Protein AF-A0A7S0IT10-F1 (afdb_monomer_lite)

Secondary structure (DSSP, 8-state):
--HHHHHHHHHHHHHHHHHHS---EEEE---TTSPP-HHHHHHHHHHHHTT-EEEE-HHHHHHHHHHHHHHHHHHHHHHHHHHHHHHHHHHHHHH--S------HHHHHHHHHHHHHHHHHHHHHHHHHHH-

Foldseek 3Di:
DAPVCLVVVQVVVCVVCVPPPPAAEAEDAAALPDQDDPVVLVVLVVNLVSVHHYGYHPVRVVSLVVSLVVLVVVLVVVVVVVVVVVVVVVVVVVVPPDDDDPPDPPVVVVVVVVSVSSVVSNVSSVSSVVSD

Radius of gyration: 22.66 Å; chains: 1; bounding box: 44×23×71 Å

Structure (mmCIF, N/CA/C/O backbone):
data_AF-A0A7S0IT10-F1
#
_entry.id   AF-A0A7S0IT10-F1
#
loop_
_atom_site.group_PDB
_atom_site.id
_atom_site.type_symbol
_atom_site.label_atom_id
_atom_site.label_alt_id
_atom_site.label_comp_id
_atom_site.label_asym_id
_atom_site.label_entity_id
_atom_site.label_seq_id
_atom_site.pdbx_PDB_ins_code
_atom_site.Cartn_x
_atom_site.Cartn_y
_atom_site.Cartn_z
_atom_site.occupancy
_atom_site.B_iso_or_equiv
_atom_site.auth_seq_id
_atom_site.auth_comp_id
_atom_site.auth_asym_id
_atom_site.auth_atom_id
_atom_site.pdbx_PDB_model_num
ATOM 1 N N . VAL A 1 1 ? 4.727 -2.094 16.671 1.00 60.56 1 VAL A N 1
ATOM 2 C CA . VAL A 1 1 ? 4.356 -3.164 17.631 1.00 60.56 1 VAL A CA 1
ATOM 3 C C . VAL A 1 1 ? 4.717 -4.524 17.038 1.00 60.56 1 VAL A C 1
ATOM 5 O O . VAL A 1 1 ? 4.339 -4.755 15.893 1.00 60.56 1 VAL A O 1
ATOM 8 N N . PRO A 1 2 ? 5.467 -5.394 17.741 1.00 73.94 2 PRO A N 1
ATOM 9 C CA . PRO A 1 2 ? 5.744 -6.762 17.283 1.00 73.94 2 PRO A CA 1
ATOM 10 C C . PRO A 1 2 ? 4.460 -7.470 16.824 1.00 73.94 2 PRO A C 1
ATOM 12 O O . PRO A 1 2 ? 3.408 -7.244 17.420 1.00 73.94 2 PRO A O 1
ATOM 15 N N . SER A 1 3 ? 4.514 -8.299 15.775 1.00 72.81 3 SER A N 1
ATOM 16 C CA . SER A 1 3 ? 3.308 -8.883 15.149 1.00 72.81 3 SER A CA 1
ATOM 17 C C . SER A 1 3 ? 2.385 -9.585 16.153 1.00 72.81 3 SER A C 1
ATOM 19 O O . SER A 1 3 ? 1.173 -9.393 16.099 1.00 72.81 3 SER A O 1
ATOM 21 N N . ALA A 1 4 ? 2.960 -10.298 17.126 1.00 75.56 4 ALA A N 1
ATOM 22 C CA . ALA A 1 4 ? 2.236 -10.986 18.196 1.00 75.56 4 ALA A CA 1
ATOM 23 C C . ALA A 1 4 ? 1.389 -10.049 19.081 1.00 75.56 4 ALA A C 1
ATOM 25 O O . ALA A 1 4 ? 0.346 -10.446 19.591 1.00 75.56 4 ALA A O 1
ATOM 26 N N . LEU A 1 5 ? 1.807 -8.791 19.241 1.00 81.44 5 LEU A N 1
ATOM 27 C CA . LEU A 1 5 ? 1.125 -7.801 20.076 1.00 81.44 5 LEU A CA 1
ATOM 28 C C . LEU A 1 5 ? 0.168 -6.908 19.281 1.00 81.44 5 LEU A C 1
ATOM 30 O O . LEU A 1 5 ? -0.599 -6.160 19.881 1.00 81.44 5 LEU A O 1
ATOM 34 N N . LEU A 1 6 ? 0.171 -6.982 17.946 1.00 81.81 6 LEU A N 1
ATOM 35 C CA . LEU A 1 6 ? -0.678 -6.130 17.112 1.00 81.81 6 LEU A CA 1
ATOM 36 C C . LEU A 1 6 ? -2.161 -6.381 17.407 1.00 81.81 6 LEU A C 1
ATOM 38 O O . LEU A 1 6 ? -2.929 -5.433 17.567 1.00 81.81 6 LEU A O 1
ATOM 42 N N . THR A 1 7 ? -2.551 -7.649 17.554 1.00 80.69 7 THR A N 1
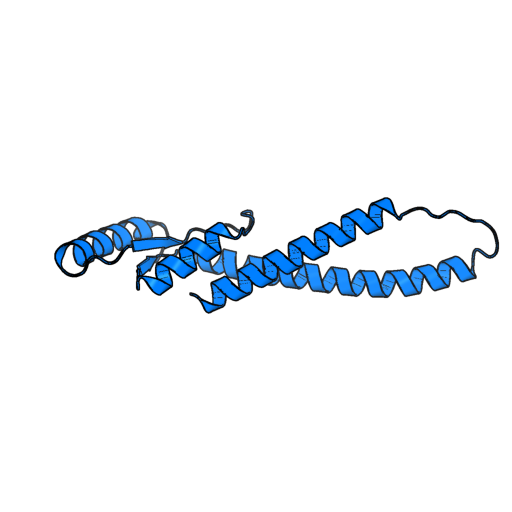ATOM 43 C CA . THR A 1 7 ? -3.928 -8.035 17.891 1.00 80.69 7 THR A CA 1
ATOM 44 C C . THR A 1 7 ? -4.344 -7.508 19.263 1.00 80.69 7 THR A C 1
ATOM 46 O O . THR A 1 7 ? -5.447 -6.977 19.391 1.00 80.69 7 THR A O 1
ATOM 49 N N . PHE A 1 8 ? -3.450 -7.587 20.255 1.00 82.25 8 PHE A N 1
ATOM 50 C CA . PHE A 1 8 ? -3.683 -7.058 21.600 1.00 82.25 8 PHE A CA 1
ATOM 51 C C . PHE A 1 8 ? -3.822 -5.532 21.587 1.00 82.25 8 PHE A C 1
ATOM 53 O O . PHE A 1 8 ? -4.841 -5.006 22.027 1.00 82.25 8 PHE A O 1
ATOM 60 N N . SER A 1 9 ? -2.859 -4.813 21.002 1.00 84.38 9 SER A N 1
ATOM 61 C CA . SER A 1 9 ? -2.918 -3.352 20.891 1.00 84.38 9 SER A CA 1
ATOM 62 C C . SER A 1 9 ? -4.175 -2.890 20.153 1.00 84.38 9 SER A C 1
ATOM 64 O O . SER A 1 9 ? -4.828 -1.948 20.590 1.00 84.38 9 SER A O 1
ATOM 66 N N . ARG A 1 10 ? -4.569 -3.577 19.074 1.00 84.12 10 ARG A N 1
ATOM 67 C CA . ARG A 1 10 ? -5.807 -3.277 18.343 1.00 84.12 10 ARG A CA 1
ATOM 68 C C . ARG A 1 10 ? -7.050 -3.461 19.212 1.00 84.12 10 ARG A C 1
ATOM 70 O O . ARG A 1 10 ? -7.953 -2.634 19.125 1.00 84.12 10 ARG A O 1
ATOM 77 N N . ALA A 1 11 ? -7.119 -4.534 19.999 1.00 83.19 11 ALA A N 1
ATOM 78 C CA . ALA A 1 11 ? -8.255 -4.799 20.879 1.00 83.19 11 ALA A CA 1
ATOM 79 C C . ALA A 1 11 ? -8.391 -3.703 21.945 1.00 83.19 11 ALA A C 1
ATOM 81 O O . ALA A 1 11 ? -9.462 -3.116 22.066 1.00 83.19 11 ALA A O 1
ATOM 82 N N . VAL A 1 12 ? -7.285 -3.343 22.606 1.00 84.25 12 VAL A N 1
ATOM 83 C CA . VAL A 1 12 ? -7.255 -2.266 23.608 1.00 84.25 12 VAL A CA 1
ATOM 84 C C . VAL A 1 12 ? -7.658 -0.924 22.991 1.00 84.25 12 VAL A C 1
ATOM 86 O O . VAL A 1 12 ? -8.470 -0.203 23.563 1.00 84.25 12 VAL A O 1
ATOM 89 N N . LEU A 1 13 ? -7.142 -0.579 21.805 1.0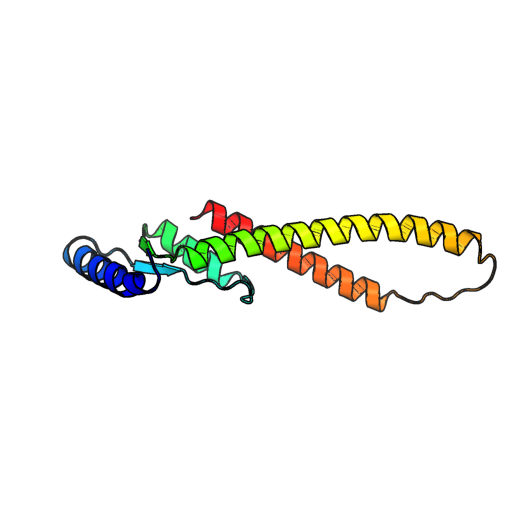0 82.94 13 LEU A N 1
ATOM 90 C CA . LEU A 1 13 ? -7.505 0.675 21.135 1.00 82.94 13 LEU A CA 1
ATOM 91 C C . LEU A 1 13 ? -8.987 0.694 20.745 1.00 82.94 13 LEU A C 1
ATOM 93 O O . LEU A 1 13 ? -9.653 1.699 20.970 1.00 82.94 13 LEU A O 1
ATOM 97 N N . ARG A 1 14 ? -9.525 -0.409 20.208 1.00 83.69 14 ARG A N 1
ATOM 98 C CA . ARG A 1 14 ? -10.955 -0.499 19.878 1.00 83.69 14 ARG A CA 1
ATOM 99 C C . ARG A 1 14 ? -11.833 -0.356 21.114 1.00 83.69 14 ARG A C 1
ATOM 101 O O . ARG A 1 14 ? -12.767 0.424 21.055 1.00 83.69 14 ARG A O 1
ATOM 108 N N . GLU A 1 15 ? -11.507 -1.040 22.207 1.00 82.38 15 GLU A N 1
ATOM 109 C CA . GLU A 1 15 ? -12.251 -0.979 23.472 1.00 82.38 15 GLU A CA 1
ATOM 110 C C . GLU A 1 15 ? -12.258 0.436 24.071 1.00 82.38 15 GLU A C 1
ATOM 112 O O . GLU A 1 15 ? -13.296 0.956 24.484 1.00 82.38 15 GLU A O 1
ATOM 117 N N . ARG A 1 16 ? -11.095 1.099 24.088 1.00 80.06 16 ARG A N 1
ATOM 118 C CA . ARG A 1 16 ? -10.965 2.439 24.673 1.00 80.06 16 ARG A CA 1
ATOM 119 C C . ARG A 1 16 ? -11.609 3.511 23.806 1.00 80.06 16 ARG A C 1
ATOM 121 O O . ARG A 1 16 ? -12.330 4.354 24.339 1.00 80.06 16 ARG A O 1
ATOM 128 N N . PHE A 1 17 ? -11.413 3.460 22.489 1.00 74.00 17 PHE A N 1
ATOM 129 C CA . PHE A 1 17 ? -12.045 4.416 21.584 1.00 74.00 17 PHE A CA 1
ATOM 130 C C . PHE A 1 17 ? -13.552 4.156 21.435 1.00 74.00 17 PHE A C 1
ATOM 132 O O . PHE A 1 17 ? -14.312 5.113 21.383 1.00 74.00 17 PHE A O 1
ATOM 139 N N . SER A 1 18 ? -14.048 2.916 21.516 1.00 71.19 18 SER A N 1
ATOM 140 C CA . SER A 1 18 ? -15.494 2.664 21.409 1.00 71.19 18 SER A CA 1
ATOM 141 C C . SER A 1 18 ? -16.335 3.267 22.540 1.00 71.19 18 SER A C 1
ATOM 143 O O . SER A 1 18 ? -17.525 3.472 22.335 1.00 71.19 18 SER A O 1
ATOM 145 N N . SER A 1 19 ? -15.756 3.549 23.718 1.00 70.06 19 SER A N 1
ATOM 146 C CA . SER A 1 19 ? -16.532 4.036 24.876 1.00 70.06 19 SER A CA 1
ATOM 147 C C . SER A 1 19 ? -16.634 5.563 24.999 1.00 70.06 19 SER A C 1
ATOM 149 O O . SER A 1 19 ? -17.546 6.045 25.663 1.00 70.06 19 SER A O 1
ATOM 151 N N . PHE A 1 20 ? -15.726 6.328 24.373 1.00 66.19 20 PHE A N 1
ATOM 152 C CA . PHE A 1 20 ? -15.643 7.786 24.577 1.00 66.19 20 PHE A CA 1
ATOM 153 C C . PHE A 1 20 ? -15.552 8.601 23.276 1.00 66.19 20 PHE A C 1
ATOM 155 O O . PHE A 1 20 ? -16.160 9.662 23.180 1.00 66.19 20 PHE A O 1
ATOM 162 N N . VAL A 1 21 ? -14.838 8.116 22.250 1.00 69.50 21 VAL A N 1
ATOM 163 C CA . VAL A 1 21 ? -14.738 8.774 20.933 1.00 69.50 21 VAL A CA 1
ATOM 164 C C . VAL A 1 21 ? -14.724 7.704 19.854 1.00 69.50 21 VAL A C 1
ATOM 166 O O . VAL A 1 21 ? -13.707 7.037 19.685 1.00 69.50 21 VAL A O 1
ATOM 169 N N . ALA A 1 22 ? -15.808 7.583 19.085 1.00 72.75 22 ALA A N 1
ATOM 170 C CA . ALA A 1 22 ? -15.957 6.593 18.018 1.00 72.75 22 ALA A CA 1
ATOM 171 C C . ALA A 1 22 ? -14.977 6.826 16.845 1.00 72.75 22 ALA A C 1
ATOM 173 O O . ALA A 1 22 ? -15.356 7.259 15.760 1.00 72.75 22 ALA A O 1
ATOM 174 N N . LYS A 1 23 ? -13.692 6.538 17.060 1.00 81.69 23 LYS A N 1
ATOM 175 C CA . LYS A 1 23 ? -12.648 6.523 16.036 1.00 81.69 23 LYS A CA 1
ATOM 176 C C . LYS A 1 23 ? -12.462 5.105 15.528 1.00 81.69 23 LYS A C 1
ATOM 178 O O . LYS A 1 23 ? -12.227 4.177 16.301 1.00 81.69 23 LYS A O 1
ATOM 183 N N . ALA A 1 24 ? -12.534 4.945 14.210 1.00 83.88 24 ALA A N 1
ATOM 184 C CA . ALA A 1 24 ? -12.234 3.674 13.573 1.00 83.88 24 ALA A CA 1
ATOM 185 C C . ALA A 1 24 ? -10.767 3.284 13.822 1.00 83.88 24 ALA A C 1
ATOM 187 O O . ALA A 1 24 ? -9.872 4.131 13.822 1.00 83.88 24 ALA A O 1
ATOM 188 N N . VAL A 1 25 ? -10.521 1.987 14.026 1.00 86.06 25 VAL A N 1
ATOM 189 C CA . VAL A 1 25 ? -9.169 1.428 14.156 1.00 86.06 25 VAL A CA 1
ATOM 190 C C . VAL A 1 25 ? -8.923 0.471 12.995 1.00 86.06 25 VAL A C 1
ATOM 192 O O . VAL A 1 25 ? -9.489 -0.633 12.949 1.00 86.06 25 VAL A O 1
ATOM 195 N N . TYR A 1 26 ? -8.069 0.904 12.071 1.00 88.19 26 TYR A N 1
ATOM 196 C CA . TYR A 1 26 ? -7.639 0.160 10.894 1.00 88.19 26 TYR A CA 1
ATOM 197 C C . TYR A 1 26 ? -6.341 -0.598 11.162 1.00 88.19 26 TYR A C 1
ATOM 199 O O . TYR A 1 26 ? -5.541 -0.246 12.027 1.00 88.19 26 TYR A O 1
ATOM 207 N N . THR A 1 27 ? -6.125 -1.673 10.412 1.00 89.12 27 THR A N 1
ATOM 208 C CA . THR A 1 27 ? -4.877 -2.436 10.446 1.00 89.12 27 THR A CA 1
ATOM 209 C C . THR A 1 27 ? -4.223 -2.358 9.080 1.00 89.12 27 THR A C 1
ATOM 211 O O . THR A 1 27 ? -4.832 -2.751 8.090 1.00 89.12 27 THR A O 1
ATOM 214 N N . PHE A 1 28 ? -2.991 -1.861 9.040 1.00 89.00 28 PHE A N 1
ATOM 215 C CA . PHE A 1 28 ? -2.159 -1.868 7.850 1.00 89.00 28 PHE A CA 1
ATOM 216 C C . PHE A 1 28 ? -1.258 -3.102 7.886 1.00 89.00 28 PHE A C 1
ATOM 218 O O . PHE A 1 28 ? -0.395 -3.249 8.756 1.00 89.00 28 PHE A O 1
ATOM 225 N N . SER A 1 29 ? -1.501 -4.009 6.948 1.00 87.56 29 SER A N 1
ATOM 226 C CA . SER A 1 29 ? -0.689 -5.194 6.704 1.00 87.56 29 SER A CA 1
ATOM 227 C C . SER A 1 29 ? -0.250 -5.146 5.252 1.00 87.56 29 SER A C 1
ATOM 229 O O . SER A 1 29 ? -1.065 -4.886 4.371 1.00 87.56 29 SER A O 1
ATOM 231 N N . PHE A 1 30 ? 1.043 -5.336 5.031 1.00 89.06 30 PHE A N 1
ATOM 232 C CA . PHE A 1 30 ? 1.646 -5.259 3.716 1.00 89.06 30 PHE A CA 1
ATOM 233 C C . PHE A 1 30 ? 2.762 -6.291 3.616 1.00 89.06 30 PHE A C 1
ATOM 235 O O . PHE A 1 30 ? 3.532 -6.460 4.568 1.00 89.06 30 PHE A O 1
ATOM 242 N N . ASP A 1 31 ? 2.844 -6.949 2.465 1.00 86.69 31 ASP A N 1
ATOM 243 C CA . ASP A 1 31 ? 3.924 -7.857 2.109 1.00 86.69 31 ASP A CA 1
ATOM 244 C C . ASP A 1 31 ? 4.554 -7.425 0.777 1.00 86.69 31 ASP A C 1
ATOM 246 O O . ASP A 1 31 ? 3.902 -6.826 -0.073 1.00 86.69 31 ASP A O 1
ATOM 250 N N . ARG A 1 32 ? 5.840 -7.718 0.582 1.00 81.19 32 ARG A N 1
ATOM 251 C CA . ARG A 1 32 ? 6.615 -7.301 -0.601 1.00 81.19 32 ARG A CA 1
ATOM 252 C C . ARG A 1 32 ? 6.070 -7.905 -1.901 1.00 81.19 32 ARG A C 1
ATOM 254 O O . ARG A 1 32 ? 6.183 -7.294 -2.967 1.00 81.19 32 ARG A O 1
ATOM 261 N N . ALA A 1 33 ? 5.478 -9.095 -1.806 1.00 82.31 33 ALA A N 1
ATOM 262 C CA . ALA A 1 33 ? 4.833 -9.777 -2.922 1.00 82.31 33 ALA A CA 1
ATOM 263 C C . ALA A 1 33 ? 3.462 -9.178 -3.284 1.00 82.31 33 ALA A C 1
ATOM 265 O O . ALA A 1 33 ? 2.940 -9.467 -4.354 1.00 82.31 33 ALA A O 1
ATOM 266 N N . THR A 1 34 ? 2.873 -8.350 -2.416 1.00 84.00 34 THR A N 1
ATOM 267 C CA . THR A 1 34 ? 1.572 -7.729 -2.669 1.00 84.00 34 THR A CA 1
ATOM 268 C C . THR A 1 34 ? 1.708 -6.586 -3.676 1.00 84.00 34 THR A C 1
ATOM 270 O O . THR A 1 34 ? 2.574 -5.716 -3.539 1.00 84.00 34 THR A O 1
ATOM 273 N N . GLU A 1 35 ? 0.840 -6.572 -4.687 1.00 80.44 35 GLU A N 1
ATOM 274 C CA . GLU A 1 35 ? 0.724 -5.449 -5.618 1.00 80.44 35 GLU A CA 1
ATOM 275 C C . GLU A 1 35 ? -0.030 -4.284 -4.967 1.00 80.44 35 GLU A C 1
ATOM 277 O O . GLU A 1 35 ? -0.995 -4.471 -4.224 1.00 80.44 35 GLU A O 1
ATOM 282 N N . LEU A 1 36 ? 0.448 -3.063 -5.210 1.00 84.56 36 LEU A N 1
ATOM 283 C CA . LEU A 1 36 ? -0.175 -1.855 -4.681 1.00 84.56 36 LEU A CA 1
ATOM 284 C C . LEU A 1 36 ? -1.224 -1.338 -5.651 1.00 84.56 36 LEU A C 1
ATOM 286 O O . LEU A 1 36 ? -0.904 -0.905 -6.756 1.00 84.56 36 LEU A O 1
ATOM 290 N N . GLU A 1 37 ? -2.466 -1.334 -5.185 1.00 87.06 37 GLU A N 1
ATOM 291 C CA . GLU A 1 37 ? -3.620 -0.864 -5.939 1.00 87.06 37 GLU A CA 1
ATOM 292 C C . GLU 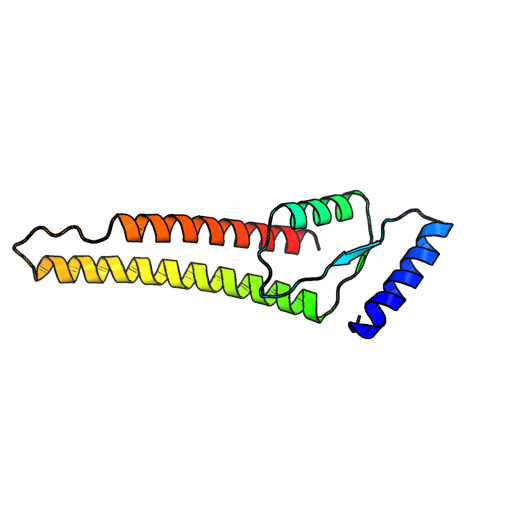A 1 37 ? -4.234 0.390 -5.294 1.00 87.06 37 GLU A C 1
ATOM 294 O O . GLU A 1 37 ? -4.157 0.607 -4.079 1.00 87.06 37 GLU A O 1
ATOM 299 N N . GLN A 1 38 ? -4.921 1.192 -6.108 1.00 88.25 38 GLN A N 1
ATOM 300 C CA . GLN A 1 38 ? -5.717 2.357 -5.705 1.00 88.25 38 GLN A CA 1
ATOM 301 C C . GLN A 1 38 ? -6.603 2.146 -4.455 1.00 88.25 38 GLN A C 1
ATOM 303 O O . GLN A 1 38 ? -6.534 2.997 -3.566 1.00 88.25 38 GLN A O 1
ATOM 308 N N . PRO A 1 39 ? -7.360 1.038 -4.283 1.00 90.06 39 PRO A N 1
ATOM 309 C CA . PRO A 1 39 ? -8.191 0.830 -3.092 1.00 90.06 39 PRO A CA 1
ATOM 310 C C . PRO A 1 39 ? -7.423 0.843 -1.762 1.00 90.06 39 PRO A C 1
ATOM 312 O O . PRO A 1 39 ? -8.018 1.099 -0.713 1.00 90.06 39 PRO A O 1
ATOM 315 N N . VAL A 1 40 ? -6.116 0.561 -1.757 1.00 88.75 40 VAL A N 1
ATOM 316 C CA . VAL A 1 40 ? -5.288 0.666 -0.543 1.00 88.75 40 VAL A CA 1
ATOM 317 C C . VAL A 1 40 ? -5.092 2.131 -0.158 1.00 88.75 40 VAL A C 1
ATOM 319 O O . VAL A 1 40 ? -5.222 2.489 1.017 1.00 88.75 40 VAL A O 1
ATOM 322 N N . LEU A 1 41 ? -4.829 2.984 -1.148 1.00 90.75 41 LEU A N 1
ATOM 323 C CA . LEU A 1 41 ? -4.701 4.422 -0.953 1.00 90.75 41 LEU A CA 1
ATOM 324 C C . LEU A 1 41 ? -6.033 5.046 -0.526 1.00 90.75 41 LEU A C 1
ATOM 326 O O . LEU A 1 41 ? -6.044 5.859 0.394 1.00 90.75 41 LEU A O 1
ATOM 330 N N . ASP A 1 42 ? -7.152 4.626 -1.113 1.00 92.00 42 ASP A N 1
ATOM 331 C CA . ASP A 1 42 ? -8.474 5.152 -0.752 1.00 92.00 42 ASP A CA 1
ATOM 332 C C . ASP A 1 42 ? -8.809 4.867 0.718 1.00 92.00 42 ASP A C 1
ATOM 334 O O . ASP A 1 42 ? -9.231 5.759 1.452 1.00 92.00 42 ASP A O 1
ATOM 338 N N . LYS A 1 43 ? -8.519 3.653 1.206 1.00 90.56 43 LYS A N 1
ATOM 339 C CA . LYS A 1 43 ? -8.684 3.302 2.629 1.00 90.56 43 LYS A CA 1
ATOM 340 C C . LYS A 1 43 ? -7.800 4.152 3.544 1.00 90.56 43 LYS A C 1
ATOM 342 O O . LYS A 1 43 ? -8.234 4.530 4.630 1.00 90.56 43 LYS A O 1
ATOM 347 N N . MET A 1 44 ? -6.577 4.455 3.114 1.00 90.38 44 MET A N 1
ATOM 348 C CA . MET A 1 44 ? -5.653 5.339 3.832 1.00 90.38 44 MET A CA 1
ATOM 349 C C . MET A 1 44 ? -6.159 6.786 3.875 1.00 90.38 44 MET A C 1
ATOM 351 O O . MET A 1 44 ? -6.109 7.421 4.928 1.00 90.38 44 MET A O 1
ATOM 355 N N . LEU A 1 45 ? -6.697 7.297 2.766 1.00 92.88 45 LEU A N 1
ATOM 356 C CA . LEU A 1 45 ? -7.279 8.639 2.693 1.00 92.88 45 LEU A CA 1
ATOM 357 C C . LEU A 1 45 ? -8.521 8.760 3.576 1.00 92.88 45 LEU A C 1
ATOM 359 O O . LEU A 1 45 ? -8.592 9.678 4.390 1.00 92.88 45 LEU A O 1
ATOM 363 N N . VAL A 1 46 ? -9.434 7.790 3.501 1.00 91.31 46 VAL A N 1
ATOM 364 C CA . VAL A 1 46 ? -10.618 7.719 4.369 1.00 91.31 46 VAL A CA 1
ATOM 365 C C . VAL A 1 46 ? -10.201 7.645 5.838 1.00 91.31 46 VAL A C 1
ATOM 367 O O . VAL A 1 46 ? -10.778 8.337 6.676 1.00 91.31 46 VAL A O 1
ATOM 370 N N . ALA A 1 47 ? -9.185 6.846 6.175 1.00 90.69 47 ALA A N 1
ATOM 371 C CA . ALA A 1 47 ? -8.678 6.767 7.542 1.00 90.69 47 ALA A CA 1
ATOM 372 C C . ALA A 1 47 ? -8.129 8.116 8.033 1.00 90.69 47 ALA A C 1
ATOM 374 O O . ALA A 1 47 ? -8.412 8.512 9.164 1.00 90.69 47 ALA A O 1
ATOM 375 N N . LYS A 1 48 ? -7.394 8.839 7.182 1.00 90.19 48 LYS A N 1
ATOM 376 C CA . LYS A 1 48 ? -6.862 10.169 7.496 1.00 90.19 48 LYS A CA 1
ATOM 377 C C . LYS A 1 48 ? -7.969 11.208 7.671 1.00 90.19 48 LYS A C 1
ATOM 379 O O . LYS A 1 48 ? -7.940 11.948 8.649 1.00 90.19 48 LYS A O 1
ATOM 384 N N . GLU A 1 49 ? -8.947 11.238 6.769 1.00 91.06 49 GLU A N 1
ATOM 385 C CA . GLU A 1 49 ? -10.074 12.179 6.804 1.00 91.06 49 GLU A CA 1
ATOM 386 C C . GLU A 1 49 ? -10.927 12.007 8.068 1.00 91.06 49 GLU A C 1
ATOM 388 O O . GLU A 1 49 ? -11.256 12.981 8.739 1.00 91.06 49 GLU A O 1
ATOM 393 N N . HIS A 1 50 ? -11.194 10.761 8.466 1.00 89.56 50 HIS A N 1
ATOM 394 C CA . HIS A 1 50 ? -11.969 10.455 9.671 1.00 89.56 50 HIS A CA 1
ATOM 395 C C . HIS A 1 50 ? -11.141 10.507 10.970 1.00 89.56 50 HIS A C 1
ATOM 397 O O . HIS A 1 50 ? -11.655 10.184 12.044 1.00 89.56 50 HIS A O 1
ATOM 403 N N . GLY A 1 51 ? -9.851 10.864 10.905 1.00 86.56 51 GLY A N 1
ATOM 404 C CA . GLY A 1 51 ? -8.956 10.873 12.068 1.00 86.56 51 GLY A CA 1
ATOM 405 C C . GLY A 1 51 ? -8.845 9.507 12.758 1.00 86.56 51 GLY A C 1
ATOM 406 O O . GLY A 1 51 ? -8.714 9.440 13.987 1.00 86.56 51 GLY A O 1
ATOM 407 N N . ALA A 1 52 ? -8.962 8.435 11.972 1.00 88.19 52 ALA A N 1
ATOM 408 C CA . ALA A 1 52 ? -8.918 7.051 12.411 1.00 88.19 52 ALA A CA 1
ATOM 409 C C . ALA A 1 52 ? -7.496 6.632 12.807 1.00 88.19 52 ALA A C 1
ATOM 411 O O . ALA A 1 52 ? -6.500 7.188 12.344 1.00 88.19 52 ALA A O 1
ATOM 412 N N . VAL A 1 53 ? -7.392 5.611 13.654 1.00 87.38 53 VAL A N 1
ATOM 413 C CA . VAL A 1 53 ? -6.100 5.080 14.103 1.00 87.38 53 VAL A CA 1
ATOM 414 C C . VAL A 1 53 ? -5.682 3.931 13.192 1.00 87.38 53 VAL A C 1
ATOM 416 O O . VAL A 1 53 ? -6.416 2.955 13.051 1.00 87.38 53 VAL A O 1
ATOM 419 N N . VAL A 1 54 ? -4.493 4.017 12.595 1.00 89.56 54 VAL A N 1
ATOM 420 C CA . VAL A 1 54 ? -3.928 2.955 11.749 1.00 89.56 54 VAL A CA 1
ATOM 421 C C . VAL A 1 54 ? -2.836 2.214 12.520 1.00 89.56 54 VAL A C 1
ATOM 423 O O . VAL A 1 54 ? -1.819 2.790 12.895 1.00 89.56 54 VAL A O 1
ATOM 426 N N . CYS A 1 55 ? -3.028 0.917 12.757 1.00 89.19 55 CYS A N 1
ATOM 427 C CA . CYS A 1 55 ? -2.034 0.062 13.405 1.00 89.19 55 CYS A CA 1
ATOM 428 C C . CYS A 1 55 ? -1.252 -0.749 12.367 1.00 89.19 55 CYS A C 1
ATOM 430 O O . CYS A 1 55 ? -1.853 -1.503 11.604 1.00 89.19 55 CYS A O 1
ATOM 432 N N . ALA A 1 56 ? 0.079 -0.661 12.391 1.00 89.62 56 ALA A N 1
ATOM 433 C CA . ALA A 1 56 ? 0.971 -1.426 11.518 1.00 89.62 56 ALA A CA 1
ATOM 434 C C . ALA A 1 56 ? 2.012 -2.226 12.318 1.00 89.62 56 ALA A C 1
ATOM 436 O O . ALA A 1 56 ? 2.419 -1.839 13.423 1.00 89.62 56 ALA A O 1
ATOM 437 N N . SER A 1 57 ? 2.479 -3.338 11.747 1.00 89.19 57 SER A N 1
ATOM 438 C CA . SER A 1 57 ? 3.667 -4.029 12.256 1.00 89.19 57 SER A CA 1
ATOM 439 C C . SER A 1 57 ? 4.944 -3.370 11.697 1.00 89.19 57 SER A C 1
ATOM 441 O O . SER A 1 57 ? 4.932 -2.880 10.566 1.00 89.19 57 SER A O 1
ATOM 443 N N . PRO A 1 58 ? 6.069 -3.369 12.441 1.00 88.56 58 PRO A N 1
ATOM 444 C CA . PRO A 1 58 ? 7.357 -2.888 11.938 1.00 88.56 58 PRO A CA 1
ATOM 445 C C . PRO A 1 58 ? 7.785 -3.609 10.658 1.00 88.56 58 PRO A C 1
ATOM 447 O O . PRO A 1 58 ? 8.363 -2.996 9.767 1.00 88.56 58 PRO A O 1
ATOM 450 N N . THR A 1 59 ? 7.454 -4.899 10.548 1.00 89.94 59 THR A N 1
ATOM 451 C CA . THR A 1 59 ? 7.709 -5.703 9.351 1.00 89.94 59 THR A CA 1
ATOM 452 C C . THR A 1 59 ? 6.925 -5.185 8.152 1.00 89.94 59 THR A C 1
ATOM 454 O O . THR A 1 59 ? 7.521 -5.000 7.102 1.00 89.94 59 THR A O 1
ATOM 457 N N . ALA A 1 60 ? 5.631 -4.884 8.305 1.00 89.12 60 ALA A N 1
ATOM 458 C CA . ALA A 1 60 ? 4.816 -4.353 7.212 1.00 89.12 60 ALA A CA 1
ATOM 459 C C . ALA A 1 60 ? 5.337 -2.993 6.727 1.00 89.12 60 ALA A C 1
ATOM 461 O O . ALA A 1 60 ? 5.433 -2.766 5.525 1.00 89.12 60 ALA A O 1
ATOM 462 N N . LEU A 1 61 ? 5.741 -2.115 7.654 1.00 89.81 61 LEU A N 1
ATOM 463 C CA . LEU A 1 61 ? 6.318 -0.818 7.298 1.00 89.81 61 LEU A CA 1
ATOM 464 C C . LEU A 1 61 ? 7.657 -0.973 6.566 1.00 89.81 61 LEU A C 1
ATOM 466 O O . LEU A 1 61 ? 7.889 -0.313 5.556 1.00 89.81 61 LEU A O 1
ATOM 470 N N . LYS A 1 62 ? 8.519 -1.882 7.038 1.00 90.62 62 LYS A N 1
ATOM 471 C CA . LYS A 1 62 ? 9.786 -2.196 6.371 1.00 90.62 62 LYS A CA 1
ATOM 472 C C . LYS A 1 62 ? 9.553 -2.773 4.975 1.00 90.62 62 LYS A C 1
ATOM 474 O O . LYS A 1 62 ? 10.175 -2.306 4.028 1.00 90.62 62 LYS A O 1
ATOM 479 N N . SER A 1 63 ? 8.667 -3.757 4.837 1.00 91.50 63 SER A N 1
ATOM 480 C CA . SER A 1 63 ? 8.336 -4.363 3.543 1.00 91.50 63 SER A CA 1
ATOM 481 C C . SER A 1 63 ? 7.768 -3.334 2.568 1.00 91.50 63 SER A C 1
ATOM 483 O O . SER A 1 63 ? 8.121 -3.354 1.394 1.00 91.50 63 SER A O 1
ATOM 485 N N . PHE A 1 64 ? 6.955 -2.395 3.056 1.00 92.19 64 PHE A N 1
ATOM 486 C CA . PHE A 1 64 ? 6.410 -1.309 2.247 1.00 92.19 64 PHE A CA 1
ATOM 487 C C . PHE A 1 64 ? 7.492 -0.325 1.778 1.00 92.19 64 PHE A C 1
ATOM 489 O O . PHE A 1 64 ? 7.579 -0.025 0.589 1.00 92.19 64 PHE A O 1
ATOM 496 N N . ALA A 1 65 ? 8.375 0.111 2.680 1.00 90.94 65 ALA A N 1
ATOM 497 C CA . ALA A 1 65 ? 9.501 0.974 2.323 1.00 90.94 65 ALA A CA 1
ATOM 498 C C . ALA A 1 65 ? 10.450 0.300 1.315 1.00 90.94 65 ALA A C 1
ATOM 500 O O . ALA A 1 65 ? 10.880 0.931 0.352 1.00 90.94 65 ALA A O 1
ATOM 501 N N . LEU A 1 66 ? 10.739 -0.994 1.495 1.00 92.38 66 LEU A N 1
ATOM 502 C CA . LEU A 1 66 ? 11.567 -1.763 0.562 1.00 92.38 66 LEU A CA 1
ATOM 503 C C . LEU A 1 66 ? 10.904 -1.918 -0.807 1.00 92.38 66 LEU A C 1
ATOM 505 O O . LEU A 1 66 ? 11.586 -1.768 -1.815 1.00 92.38 66 LEU A O 1
ATOM 509 N N . LYS A 1 67 ? 9.586 -2.148 -0.851 1.00 91.38 67 LYS A N 1
ATOM 510 C CA . LYS A 1 67 ? 8.841 -2.209 -2.112 1.00 91.38 67 LYS A CA 1
ATOM 511 C C . LYS A 1 67 ? 8.933 -0.893 -2.882 1.00 91.38 67 LYS A C 1
ATOM 513 O O . LYS A 1 67 ? 9.119 -0.914 -4.093 1.00 91.38 67 LYS A O 1
ATOM 518 N N . PHE A 1 68 ? 8.845 0.250 -2.199 1.00 91.62 68 PHE A N 1
ATOM 519 C CA . PHE A 1 68 ? 9.016 1.552 -2.847 1.00 91.62 68 PHE A CA 1
ATOM 520 C C . PHE A 1 68 ? 10.414 1.710 -3.459 1.00 91.62 68 PHE A C 1
ATOM 522 O O . PHE A 1 68 ? 10.531 2.100 -4.619 1.00 91.62 68 PHE A O 1
ATOM 529 N N . VAL A 1 69 ? 11.464 1.357 -2.711 1.00 93.25 69 VAL A N 1
ATOM 530 C CA . VAL A 1 69 ? 12.848 1.405 -3.211 1.00 93.25 69 VAL A CA 1
ATOM 531 C C . VAL A 1 69 ? 13.044 0.466 -4.404 1.00 93.25 69 VAL A C 1
ATOM 533 O O . VAL A 1 69 ? 13.660 0.869 -5.383 1.00 93.25 69 VAL A O 1
ATOM 536 N N . GLU A 1 70 ? 12.482 -0.744 -4.368 1.00 92.44 70 GLU A N 1
ATOM 537 C CA . GLU A 1 70 ? 12.499 -1.668 -5.509 1.00 92.44 70 GLU A CA 1
ATOM 538 C C . GLU A 1 70 ? 11.854 -1.081 -6.758 1.00 92.44 70 GLU A C 1
ATOM 540 O O . GLU A 1 70 ? 12.441 -1.140 -7.833 1.00 92.44 70 GLU A O 1
ATOM 545 N N . VAL A 1 71 ? 10.652 -0.510 -6.633 1.00 91.69 71 VAL A N 1
ATOM 546 C CA . VAL A 1 71 ? 9.946 0.069 -7.782 1.00 91.69 71 VAL A CA 1
ATOM 547 C C . VAL A 1 71 ? 10.757 1.223 -8.375 1.00 91.69 71 VAL A C 1
ATOM 549 O O . VAL A 1 71 ? 10.916 1.293 -9.592 1.00 91.69 71 VAL A O 1
ATOM 552 N N . MET A 1 72 ? 11.330 2.089 -7.534 1.00 91.94 72 MET A N 1
ATOM 553 C CA . MET A 1 72 ? 12.205 3.172 -7.993 1.00 91.94 72 MET A CA 1
ATOM 554 C C . MET A 1 72 ? 13.466 2.640 -8.683 1.00 91.94 72 MET A C 1
ATOM 556 O O . MET A 1 72 ? 13.850 3.155 -9.731 1.00 91.94 72 MET A O 1
ATOM 560 N N . HIS A 1 73 ? 14.077 1.586 -8.138 1.00 93.81 73 HIS A N 1
ATOM 561 C CA . HIS A 1 73 ? 15.255 0.958 -8.728 1.00 93.81 73 HIS A CA 1
ATOM 562 C C . HIS A 1 73 ? 14.951 0.334 -10.096 1.00 93.81 73 HIS A C 1
ATOM 564 O O . HIS A 1 73 ? 15.695 0.559 -11.046 1.00 93.81 73 HIS A O 1
ATOM 570 N N . HIS A 1 74 ? 13.823 -0.370 -10.239 1.00 91.19 74 HIS A N 1
ATOM 571 C CA . HIS A 1 74 ? 13.393 -0.922 -11.526 1.00 91.19 74 HIS A CA 1
ATOM 572 C C . HIS A 1 74 ? 13.098 0.161 -12.569 1.00 91.19 74 HIS A C 1
ATOM 574 O O . HIS A 1 74 ? 13.364 -0.038 -13.754 1.00 91.19 74 HIS A O 1
ATOM 580 N N . LEU A 1 75 ? 12.564 1.314 -12.153 1.00 90.69 75 LEU A N 1
ATOM 581 C CA . LEU A 1 75 ? 12.369 2.452 -13.052 1.00 90.69 75 LEU A CA 1
ATOM 582 C C . LEU A 1 75 ? 13.706 3.033 -13.536 1.00 90.69 75 LEU A C 1
ATOM 584 O O . LEU A 1 75 ? 13.839 3.337 -14.721 1.00 90.69 75 LEU A O 1
ATOM 588 N N . GLU A 1 76 ? 14.695 3.153 -12.648 1.00 91.75 76 GLU A N 1
ATOM 589 C CA . GLU A 1 76 ? 16.036 3.640 -12.994 1.00 91.75 76 GLU A CA 1
ATOM 590 C C . GLU A 1 76 ? 16.803 2.658 -13.894 1.00 91.75 76 GLU A C 1
ATOM 592 O O . GLU A 1 76 ? 17.451 3.058 -14.859 1.00 91.75 76 GLU A O 1
ATOM 597 N N . GLU A 1 77 ? 16.718 1.359 -13.615 1.00 90.12 77 GLU A N 1
ATOM 598 C CA . GLU A 1 77 ? 17.358 0.330 -14.436 1.00 90.12 77 GLU A CA 1
ATOM 599 C C . GLU A 1 77 ? 16.798 0.332 -15.866 1.00 90.12 77 GLU A C 1
ATOM 601 O O . GLU A 1 77 ? 17.551 0.257 -16.838 1.00 90.12 77 GLU A O 1
ATOM 606 N N . ARG A 1 78 ? 15.479 0.508 -16.017 1.00 86.69 78 ARG A N 1
ATOM 607 C CA . ARG A 1 78 ? 14.843 0.600 -17.338 1.00 86.69 78 ARG A CA 1
ATOM 608 C C . ARG A 1 78 ? 15.223 1.861 -18.095 1.00 86.69 78 ARG A C 1
ATOM 610 O O . ARG A 1 78 ? 15.451 1.776 -19.300 1.00 86.69 78 ARG A O 1
ATOM 617 N N . SER A 1 79 ? 15.309 3.009 -17.422 1.00 85.56 79 SER A N 1
ATOM 618 C CA . SER A 1 79 ? 15.746 4.241 -18.084 1.00 85.56 79 SER A CA 1
ATOM 619 C C . SER A 1 79 ? 17.198 4.134 -18.556 1.00 85.56 79 SER A C 1
ATOM 621 O O . SER A 1 79 ? 17.515 4.566 -19.662 1.00 85.56 79 SER A O 1
ATOM 623 N N . ARG A 1 80 ? 18.064 3.478 -17.771 1.00 84.62 80 ARG A N 1
ATOM 624 C CA . ARG A 1 80 ? 19.462 3.221 -18.137 1.00 84.62 80 ARG A CA 1
ATOM 625 C C . ARG A 1 80 ? 19.596 2.245 -19.309 1.00 84.62 80 ARG A C 1
ATOM 627 O O . ARG A 1 80 ? 20.390 2.501 -20.208 1.00 84.62 80 ARG A O 1
ATOM 634 N N . ASN A 1 81 ? 18.807 1.169 -19.333 1.00 82.31 81 ASN A N 1
ATOM 635 C CA . ASN A 1 81 ? 18.838 0.199 -20.433 1.00 82.31 81 ASN A CA 1
ATOM 636 C C . ASN A 1 81 ? 18.325 0.796 -21.754 1.00 82.31 81 ASN A C 1
ATOM 638 O O . ASN A 1 81 ? 18.895 0.537 -22.811 1.00 82.31 81 ASN A O 1
ATOM 642 N N . GLN A 1 82 ? 17.307 1.661 -21.699 1.00 75.19 82 GLN A N 1
ATOM 643 C CA . GLN A 1 82 ? 16.819 2.380 -22.880 1.00 75.19 82 GLN A CA 1
ATOM 644 C C . GLN A 1 82 ? 17.902 3.291 -23.494 1.00 75.19 82 GLN A C 1
ATOM 646 O O . GLN A 1 82 ? 17.967 3.438 -24.716 1.00 75.19 82 GLN A O 1
ATOM 651 N N . GLU A 1 83 ? 18.766 3.877 -22.657 1.00 72.44 83 GLU A N 1
ATOM 652 C CA . GLU A 1 83 ? 19.910 4.692 -23.083 1.00 72.44 83 GLU A CA 1
ATOM 653 C C . GLU A 1 83 ? 21.001 3.835 -23.762 1.00 72.44 83 GLU A C 1
ATOM 655 O O . GLU A 1 83 ? 21.562 4.188 -24.797 1.00 72.44 83 GLU A O 1
ATOM 660 N N . SER A 1 84 ? 21.290 2.644 -23.235 1.00 68.44 84 SER A N 1
ATOM 661 C CA . SER A 1 84 ? 22.240 1.734 -23.891 1.00 68.44 84 SER A CA 1
ATOM 662 C C . SER A 1 84 ? 21.704 1.148 -25.202 1.00 68.44 84 SER A C 1
ATOM 664 O O . SER A 1 84 ? 22.471 0.944 -26.148 1.00 68.44 84 SER A O 1
ATOM 666 N N . ASP A 1 85 ? 20.394 0.907 -25.300 1.00 69.75 85 ASP A N 1
ATOM 667 C CA . ASP A 1 85 ? 19.774 0.338 -26.500 1.00 69.75 85 ASP A CA 1
ATOM 668 C C . ASP A 1 85 ? 19.925 1.258 -27.716 1.00 69.75 85 ASP A C 1
ATOM 670 O O . ASP A 1 85 ? 20.148 0.769 -28.827 1.00 69.75 85 ASP A O 1
ATOM 674 N N . TRP A 1 86 ? 19.863 2.587 -27.546 1.00 67.12 86 TRP A N 1
ATOM 675 C CA . TRP A 1 86 ? 20.063 3.497 -28.678 1.00 67.12 86 TRP A CA 1
ATOM 676 C C . TRP A 1 86 ? 21.516 3.515 -29.152 1.00 67.12 86 TRP A C 1
ATOM 678 O O . TRP A 1 86 ? 21.751 3.558 -30.359 1.00 67.12 86 TRP A O 1
ATOM 688 N N . GLN A 1 87 ? 22.493 3.416 -28.246 1.00 61.69 87 GLN A N 1
ATOM 689 C CA . GLN A 1 87 ? 23.910 3.337 -28.622 1.00 61.69 87 GLN A CA 1
ATOM 690 C C . GLN A 1 87 ? 24.193 2.051 -29.396 1.00 61.69 87 GLN A C 1
ATOM 692 O O . GLN A 1 87 ? 24.819 2.076 -30.457 1.00 61.69 87 GLN A O 1
ATOM 697 N N . THR A 1 88 ? 23.652 0.938 -28.904 1.00 62.59 88 THR A N 1
ATOM 698 C CA . THR A 1 88 ? 23.803 -0.381 -29.522 1.00 62.59 88 THR A CA 1
ATOM 699 C C . THR A 1 88 ? 23.100 -0.435 -30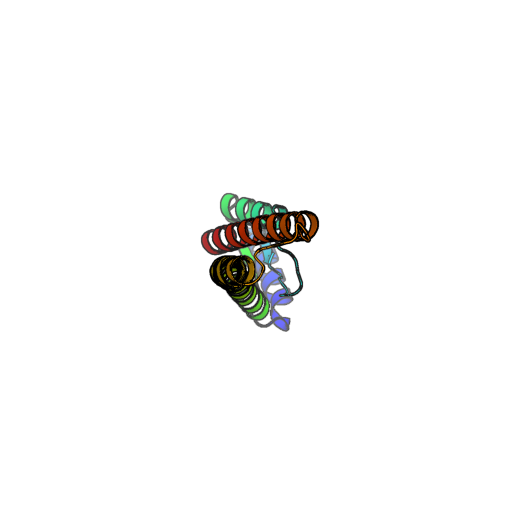.876 1.00 62.59 88 THR A C 1
ATOM 701 O O . THR A 1 88 ? 23.694 -0.892 -31.844 1.00 62.59 88 THR A O 1
ATOM 704 N N . THR A 1 89 ? 21.890 0.124 -30.995 1.00 64.25 89 THR A N 1
ATOM 705 C CA . THR A 1 89 ? 21.140 0.176 -32.263 1.00 64.25 89 THR A CA 1
ATOM 706 C C . THR A 1 89 ? 21.863 1.016 -33.320 1.00 64.25 89 THR A C 1
ATOM 708 O O . THR A 1 89 ? 21.943 0.610 -34.478 1.00 64.25 89 THR A O 1
ATOM 711 N N . LEU A 1 90 ? 22.430 2.169 -32.946 1.00 63.97 90 LEU A N 1
ATOM 712 C CA . LEU A 1 90 ? 23.211 2.999 -33.871 1.00 63.97 90 LEU A CA 1
ATOM 713 C C . LEU A 1 90 ? 24.510 2.305 -34.304 1.00 63.97 90 LEU A C 1
ATOM 715 O O . LEU A 1 90 ? 24.861 2.361 -35.481 1.00 63.97 90 LEU A O 1
ATOM 719 N N . MET A 1 91 ? 25.195 1.612 -33.388 1.00 57.56 91 MET A N 1
ATOM 720 C CA . MET A 1 91 ? 26.393 0.830 -33.714 1.00 57.56 91 MET A CA 1
ATOM 721 C C . MET A 1 91 ? 26.079 -0.396 -34.582 1.00 57.56 91 MET A C 1
ATOM 723 O O . MET A 1 91 ? 26.834 -0.709 -35.500 1.00 57.56 91 MET A O 1
ATOM 727 N N . GLN A 1 92 ? 24.955 -1.068 -34.338 1.00 59.47 92 GLN A N 1
ATOM 728 C CA . GLN A 1 92 ? 24.546 -2.274 -35.057 1.00 59.47 92 GLN A CA 1
ATOM 729 C C . GLN A 1 92 ? 24.069 -1.940 -36.478 1.00 59.47 92 GLN A C 1
ATOM 731 O O . GLN A 1 92 ? 24.530 -2.566 -37.431 1.00 59.47 92 GLN A O 1
ATOM 736 N N . ASN A 1 93 ? 23.278 -0.872 -36.641 1.00 56.44 93 ASN A 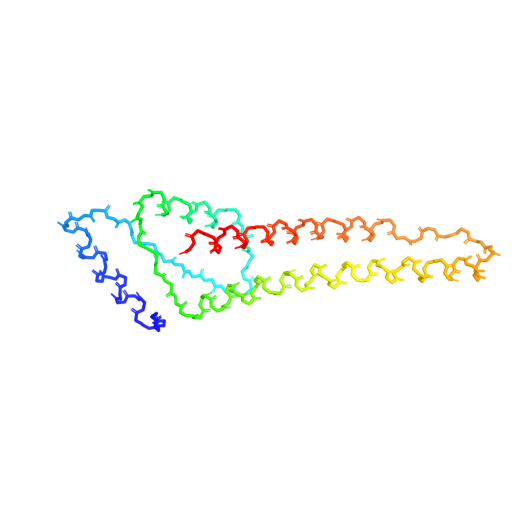N 1
ATOM 737 C CA . ASN A 1 93 ? 22.833 -0.380 -37.951 1.00 56.44 93 ASN A CA 1
ATOM 738 C C . ASN A 1 93 ? 23.976 0.199 -38.803 1.00 56.44 93 ASN A C 1
ATOM 740 O O . ASN A 1 93 ? 23.883 0.192 -40.029 1.00 56.44 93 ASN A O 1
ATOM 744 N N . ALA A 1 94 ? 25.057 0.683 -38.180 1.00 55.78 94 ALA A N 1
ATOM 745 C CA . ALA A 1 94 ? 26.252 1.130 -38.895 1.00 55.78 94 ALA A CA 1
ATOM 746 C C . ALA A 1 94 ? 27.072 -0.038 -39.480 1.00 55.78 94 ALA A C 1
ATOM 748 O O . ALA A 1 94 ? 27.742 0.141 -40.495 1.00 55.78 94 ALA A O 1
ATOM 749 N N . ILE A 1 95 ? 27.012 -1.231 -38.872 1.00 55.19 95 ILE A N 1
ATOM 750 C CA . ILE A 1 95 ? 27.718 -2.435 -39.348 1.00 55.19 95 ILE A CA 1
ATOM 751 C C . ILE A 1 95 ? 26.845 -3.228 -40.338 1.00 55.19 95 ILE A C 1
ATOM 753 O O . ILE A 1 95 ? 27.365 -3.820 -41.283 1.00 55.19 95 ILE A O 1
ATOM 757 N N . THR A 1 96 ? 25.516 -3.195 -40.195 1.00 53.31 96 THR A N 1
ATOM 758 C CA . THR A 1 96 ? 24.565 -3.828 -41.123 1.00 53.31 96 THR A CA 1
ATOM 759 C C . THR A 1 96 ? 24.051 -2.842 -42.178 1.00 53.31 96 THR A C 1
ATOM 761 O O . THR A 1 96 ? 22.854 -2.566 -42.272 1.00 53.31 96 THR A O 1
ATOM 764 N N . LEU A 1 97 ? 24.952 -2.311 -43.009 1.00 50.47 97 LEU A N 1
ATOM 765 C CA . LEU A 1 97 ? 24.586 -1.663 -44.275 1.00 50.47 97 LEU A CA 1
ATOM 766 C C . LEU A 1 97 ? 24.059 -2.725 -45.258 1.00 50.47 97 LEU A C 1
ATOM 768 O O . LEU A 1 97 ? 24.773 -3.189 -46.142 1.00 50.47 97 LEU A O 1
ATOM 772 N N . GLY A 1 98 ? 22.802 -3.131 -45.083 1.00 47.50 98 GLY A N 1
ATOM 773 C CA . GLY A 1 98 ? 22.086 -3.992 -46.022 1.00 47.50 98 GLY A CA 1
ATOM 774 C C . GLY A 1 98 ? 21.201 -5.026 -45.337 1.00 47.50 98 GLY A C 1
ATOM 775 O O . GLY A 1 98 ? 21.656 -6.121 -45.031 1.00 47.50 98 GLY A O 1
ATOM 776 N N . GLY A 1 99 ? 19.918 -4.706 -45.163 1.00 42.41 99 GLY A N 1
ATOM 777 C CA . GLY A 1 99 ? 18.889 -5.715 -44.900 1.00 42.41 99 GLY A CA 1
ATOM 778 C C . GLY A 1 99 ? 17.911 -5.343 -43.796 1.00 42.41 99 GLY A C 1
ATOM 779 O O . GLY A 1 99 ? 18.178 -5.560 -42.621 1.00 42.41 99 GLY A O 1
ATOM 780 N N . LEU A 1 100 ? 16.754 -4.826 -44.217 1.00 53.56 100 LEU A N 1
ATOM 781 C CA . LEU A 1 100 ? 15.510 -4.748 -43.452 1.00 53.56 100 LEU A CA 1
ATOM 782 C C . LEU A 1 100 ? 15.285 -6.004 -42.591 1.00 53.56 100 LEU A C 1
ATOM 784 O O . LEU A 1 100 ? 15.033 -7.077 -43.133 1.00 53.56 100 LEU A O 1
ATOM 788 N N . LEU A 1 101 ? 15.240 -5.845 -41.271 1.00 50.03 101 LEU A N 1
ATOM 789 C CA . LEU A 1 101 ? 14.499 -6.748 -40.392 1.00 50.03 101 LEU A CA 1
ATOM 790 C C . LEU A 1 101 ? 14.034 -5.964 -39.154 1.00 50.03 101 LEU A C 1
ATOM 792 O O . LEU A 1 101 ? 14.809 -5.776 -38.217 1.00 50.03 101 LEU A O 1
ATOM 796 N N . PRO A 1 102 ? 12.780 -5.471 -39.133 1.00 54.38 102 PRO A N 1
ATOM 797 C CA . PRO A 1 102 ? 12.202 -4.849 -37.955 1.00 54.38 102 PRO A CA 1
ATOM 798 C C . PRO A 1 102 ? 11.708 -5.967 -37.037 1.00 54.38 102 PRO A C 1
ATOM 800 O O . PRO A 1 102 ? 10.535 -6.328 -37.026 1.00 54.38 102 PRO A O 1
ATOM 803 N N . LEU A 1 103 ? 12.618 -6.572 -36.284 1.00 55.91 103 LEU A N 1
ATOM 804 C CA . LEU A 1 103 ? 12.224 -7.376 -35.136 1.00 55.91 103 LEU A CA 1
ATOM 805 C C . LEU A 1 103 ? 12.195 -6.436 -33.935 1.00 55.91 103 LEU A C 1
ATOM 807 O O . LEU A 1 103 ? 13.246 -5.923 -33.565 1.00 55.91 103 LEU A O 1
ATOM 811 N N . THR A 1 104 ? 10.997 -6.224 -33.366 1.00 57.62 104 THR A N 1
ATOM 812 C CA . THR A 1 104 ? 10.704 -5.936 -31.934 1.00 57.62 104 THR A CA 1
ATOM 813 C C . THR A 1 104 ? 9.665 -4.838 -31.617 1.00 57.62 104 THR A C 1
ATOM 815 O O . THR A 1 104 ? 9.621 -4.380 -30.480 1.00 57.62 104 THR A O 1
ATOM 818 N N . ASP A 1 105 ? 8.734 -4.471 -32.509 1.00 56.94 105 ASP A N 1
ATOM 819 C CA . ASP A 1 105 ? 7.631 -3.554 -32.120 1.00 56.94 105 ASP A CA 1
ATOM 820 C C . ASP A 1 105 ? 6.713 -4.137 -31.017 1.00 56.94 105 ASP A C 1
ATOM 822 O O . ASP A 1 105 ? 6.349 -3.452 -30.060 1.00 56.94 105 ASP A O 1
ATOM 826 N N . GLU A 1 106 ? 6.418 -5.440 -31.071 1.00 56.47 106 GLU A N 1
ATOM 827 C CA . GLU A 1 106 ? 5.618 -6.156 -30.058 1.00 56.47 106 GLU A CA 1
ATOM 828 C C . GLU A 1 106 ? 6.289 -6.197 -28.671 1.00 56.47 106 GLU A C 1
ATOM 830 O O . GLU A 1 106 ? 5.628 -6.056 -27.637 1.00 56.47 106 GLU A O 1
ATOM 835 N N . ALA A 1 107 ? 7.614 -6.373 -28.627 1.00 60.47 107 ALA A N 1
ATOM 836 C CA . ALA A 1 107 ? 8.371 -6.397 -27.375 1.00 60.47 107 ALA A CA 1
ATOM 837 C C . ALA A 1 107 ? 8.469 -4.992 -26.759 1.00 60.47 107 ALA A C 1
ATOM 839 O O . ALA A 1 107 ? 8.339 -4.831 -25.544 1.00 60.47 107 ALA A O 1
ATOM 840 N N . LYS A 1 108 ? 8.607 -3.967 -27.608 1.00 63.72 108 LYS A N 1
ATOM 841 C CA . LYS A 1 108 ? 8.651 -2.561 -27.199 1.00 63.72 108 LYS A CA 1
ATOM 842 C C . LYS A 1 108 ? 7.305 -2.088 -26.642 1.00 63.72 108 LYS A C 1
ATOM 844 O O . LYS A 1 108 ? 7.278 -1.394 -25.627 1.00 63.72 108 LYS A O 1
ATOM 849 N N . GLY A 1 109 ? 6.190 -2.534 -27.229 1.00 63.72 109 GLY A N 1
ATOM 850 C CA . GLY A 1 109 ? 4.839 -2.247 -26.730 1.00 63.72 109 GLY A CA 1
ATOM 851 C C . GLY A 1 109 ? 4.550 -2.854 -25.350 1.00 63.72 109 GLY A C 1
ATOM 852 O O . GLY A 1 109 ? 3.983 -2.186 -24.478 1.00 63.72 109 GLY A O 1
ATOM 853 N N . LYS A 1 110 ? 4.999 -4.093 -25.104 1.00 67.19 110 LYS A N 1
ATOM 854 C CA . LYS A 1 110 ? 4.873 -4.740 -23.784 1.00 67.19 110 LYS A CA 1
ATOM 855 C C . LYS A 1 110 ? 5.737 -4.049 -22.727 1.00 67.19 110 LYS A C 1
ATOM 857 O O . LYS A 1 110 ? 5.226 -3.726 -21.656 1.00 67.19 110 LYS A O 1
ATOM 862 N N . ALA A 1 111 ? 6.989 -3.731 -23.057 1.00 68.50 111 ALA A N 1
ATOM 863 C CA . ALA A 1 111 ? 7.893 -3.012 -22.158 1.00 68.50 111 ALA A CA 1
ATOM 864 C C . ALA A 1 111 ? 7.372 -1.607 -21.795 1.00 68.50 111 ALA A C 1
ATOM 866 O O . ALA A 1 111 ? 7.437 -1.204 -20.633 1.00 68.50 111 ALA A O 1
ATOM 867 N N . ALA A 1 112 ? 6.794 -0.883 -22.760 1.00 74.31 112 ALA A N 1
ATOM 868 C CA . ALA A 1 112 ? 6.197 0.434 -22.532 1.00 74.31 112 ALA A CA 1
ATOM 869 C C . ALA A 1 112 ? 4.941 0.378 -21.644 1.00 74.31 112 ALA A C 1
ATOM 871 O O . ALA A 1 112 ? 4.710 1.265 -20.828 1.00 74.31 112 ALA A O 1
ATOM 872 N N . THR A 1 113 ? 4.127 -0.674 -21.764 1.00 81.38 113 THR A N 1
ATOM 873 C CA . THR A 1 113 ? 2.957 -0.852 -20.886 1.00 81.38 113 THR A CA 1
ATOM 874 C C . THR A 1 113 ? 3.396 -1.122 -19.448 1.00 81.38 113 THR A C 1
ATOM 876 O O . THR A 1 113 ? 2.836 -0.578 -18.496 1.00 81.38 113 THR A O 1
ATOM 879 N N . GLU A 1 114 ? 4.443 -1.924 -19.281 1.00 82.88 114 GLU A N 1
ATOM 880 C CA . GLU A 1 114 ? 4.958 -2.305 -17.973 1.00 82.88 114 GLU A CA 1
ATOM 881 C C . GLU A 1 114 ? 5.637 -1.137 -17.238 1.00 82.88 114 GLU A C 1
ATOM 883 O O . GLU A 1 114 ? 5.466 -0.992 -16.028 1.00 82.88 114 GLU A O 1
ATOM 888 N N . THR A 1 115 ? 6.368 -0.259 -17.936 1.00 83.31 115 THR A N 1
ATOM 889 C CA . THR A 1 115 ? 6.927 0.960 -17.318 1.00 83.31 115 THR A CA 1
ATOM 890 C C . THR A 1 115 ? 5.827 1.887 -16.813 1.00 83.31 115 THR A C 1
ATOM 892 O O . THR A 1 115 ? 5.928 2.397 -15.699 1.00 83.31 115 THR A O 1
ATOM 895 N N . VAL A 1 116 ? 4.739 2.051 -17.573 1.00 87.94 116 VAL A N 1
ATOM 896 C CA . VAL A 1 116 ? 3.579 2.853 -17.151 1.00 87.94 116 VAL A CA 1
ATOM 897 C C . VAL A 1 116 ? 2.946 2.290 -15.874 1.00 87.94 116 VAL A C 1
ATOM 899 O O . VAL A 1 116 ? 2.555 3.061 -14.995 1.00 87.94 116 VAL A O 1
ATOM 902 N N . LEU A 1 117 ? 2.866 0.963 -15.730 1.00 88.62 117 LEU A N 1
ATOM 903 C CA . LEU A 1 117 ? 2.368 0.327 -14.505 1.00 88.62 117 LEU A CA 1
ATOM 904 C C . LEU A 1 117 ? 3.291 0.580 -13.307 1.00 88.62 117 LEU A C 1
ATOM 906 O O . LEU A 1 117 ? 2.805 0.949 -12.238 1.00 88.62 117 LEU A O 1
ATOM 910 N N . LEU A 1 118 ? 4.609 0.458 -13.485 1.00 88.38 118 LEU A N 1
ATOM 911 C CA . LEU A 1 118 ? 5.579 0.732 -12.420 1.00 88.38 118 LEU A CA 1
ATOM 912 C C . LEU A 1 118 ? 5.557 2.198 -11.972 1.00 88.38 118 LEU A C 1
ATOM 914 O O . LEU A 1 118 ? 5.604 2.469 -10.775 1.00 88.38 118 LEU A O 1
ATOM 918 N N . VAL A 1 119 ? 5.425 3.146 -12.906 1.00 90.81 119 VAL A N 1
ATOM 919 C CA . VAL A 1 119 ? 5.293 4.575 -12.574 1.00 90.81 119 VAL A CA 1
ATOM 920 C C . VAL A 1 119 ? 4.034 4.819 -11.741 1.00 90.81 119 VAL A C 1
ATOM 922 O O . VAL A 1 119 ? 4.100 5.495 -10.714 1.00 90.81 119 VAL A O 1
ATOM 925 N N . LYS A 1 120 ? 2.900 4.215 -12.121 1.00 91.69 120 LYS A N 1
ATOM 926 C CA . LYS A 1 120 ? 1.660 4.298 -11.333 1.00 91.69 120 LYS A CA 1
ATOM 927 C C . LYS A 1 120 ? 1.840 3.719 -9.929 1.00 91.69 120 LYS A C 1
ATOM 929 O O . LYS A 1 120 ? 1.408 4.335 -8.959 1.00 91.69 120 LYS A O 1
ATOM 934 N N . GLN A 1 121 ? 2.496 2.566 -9.802 1.00 90.62 121 GLN A N 1
ATOM 935 C CA . GLN A 1 121 ? 2.788 1.971 -8.495 1.00 90.62 121 GLN A CA 1
ATOM 936 C C . GLN A 1 121 ? 3.703 2.868 -7.648 1.00 90.62 121 GLN A C 1
ATOM 938 O O . GLN A 1 121 ? 3.438 3.053 -6.461 1.00 90.62 121 GLN A O 1
ATOM 943 N N . ALA A 1 122 ? 4.732 3.480 -8.243 1.00 91.19 122 ALA A N 1
ATOM 944 C CA . ALA A 1 122 ? 5.619 4.418 -7.555 1.00 91.19 122 ALA A CA 1
ATOM 945 C C . ALA A 1 122 ? 4.859 5.645 -7.029 1.00 91.19 122 ALA A C 1
ATOM 947 O O . ALA A 1 122 ? 5.064 6.065 -5.887 1.00 91.19 122 ALA A O 1
ATOM 948 N N . GLU A 1 123 ? 3.945 6.191 -7.833 1.00 92.31 123 GLU A N 1
ATOM 949 C CA . GLU A 1 123 ? 3.099 7.315 -7.434 1.00 92.31 123 GLU A CA 1
ATOM 950 C C . GLU A 1 123 ? 2.184 6.940 -6.258 1.00 92.31 123 GLU A C 1
ATOM 952 O O . GLU A 1 123 ? 2.092 7.682 -5.277 1.00 92.31 123 GLU A O 1
ATOM 957 N N . LEU A 1 124 ? 1.551 5.762 -6.309 1.00 92.00 124 LEU A N 1
ATOM 958 C CA . LEU A 1 124 ? 0.733 5.255 -5.205 1.00 92.00 124 LEU A CA 1
ATOM 959 C C . LEU A 1 124 ? 1.553 5.093 -3.921 1.00 92.00 124 LEU A C 1
ATOM 961 O O . LEU A 1 124 ? 1.117 5.558 -2.866 1.00 92.00 124 LEU A O 1
ATOM 965 N N . CYS A 1 125 ? 2.752 4.504 -4.003 1.00 91.00 125 CYS A N 1
ATOM 966 C CA . CYS A 1 125 ? 3.673 4.393 -2.869 1.00 91.00 125 CYS A CA 1
ATOM 967 C C . CYS A 1 125 ? 3.971 5.761 -2.249 1.00 91.00 125 CYS A C 1
ATOM 969 O O . CYS A 1 125 ? 3.828 5.939 -1.039 1.00 91.00 125 CYS A O 1
ATOM 971 N N . ALA A 1 126 ? 4.355 6.736 -3.077 1.00 91.81 126 ALA A N 1
ATOM 972 C CA . ALA A 1 126 ? 4.698 8.079 -2.625 1.00 91.81 126 ALA A CA 1
ATOM 973 C C . ALA A 1 126 ? 3.506 8.775 -1.949 1.00 91.81 126 ALA A C 1
ATOM 975 O O . ALA A 1 126 ? 3.663 9.436 -0.919 1.00 91.81 126 ALA A O 1
ATOM 976 N N . ARG A 1 127 ? 2.295 8.592 -2.487 1.00 92.62 127 ARG A N 1
ATOM 977 C CA . ARG A 1 127 ? 1.066 9.143 -1.903 1.00 92.62 127 ARG A CA 1
ATOM 978 C C . ARG A 1 127 ? 0.730 8.500 -0.561 1.00 92.62 127 ARG A C 1
ATOM 980 O O . ARG A 1 127 ? 0.405 9.227 0.372 1.00 92.62 127 ARG A O 1
ATOM 987 N N . ILE A 1 128 ? 0.844 7.178 -0.438 1.00 91.25 128 ILE A N 1
ATOM 988 C CA . ILE A 1 128 ? 0.617 6.472 0.833 1.00 91.25 128 ILE A CA 1
ATOM 989 C C . ILE A 1 128 ? 1.649 6.915 1.881 1.00 91.25 128 ILE A C 1
ATOM 991 O O . ILE A 1 128 ? 1.258 7.260 2.992 1.00 91.25 128 ILE A O 1
ATOM 995 N N . LEU A 1 129 ? 2.938 7.007 1.524 1.00 89.12 129 LEU A N 1
ATOM 996 C CA . LEU A 1 129 ? 3.997 7.491 2.427 1.00 89.12 129 LEU A CA 1
ATOM 997 C C . LEU A 1 129 ? 3.762 8.922 2.925 1.00 89.12 129 LEU A C 1
ATOM 999 O O . LEU A 1 129 ? 4.187 9.261 4.020 1.00 89.12 129 LEU A O 1
ATOM 1003 N N . ARG A 1 130 ? 3.091 9.765 2.133 1.00 89.06 130 ARG A N 1
ATOM 1004 C CA . ARG A 1 130 ? 2.722 11.136 2.524 1.00 89.06 130 ARG A CA 1
ATOM 1005 C C . ARG A 1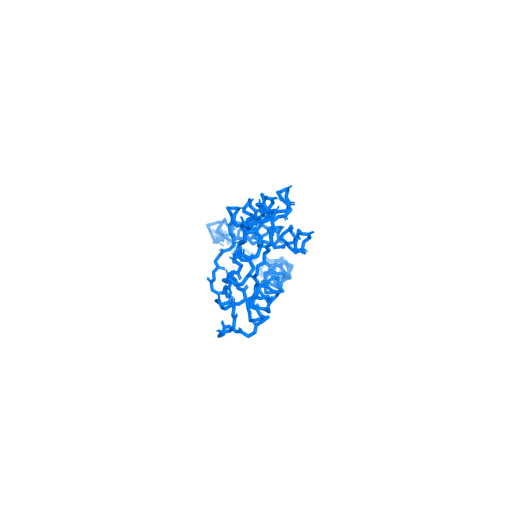 130 ? 1.492 11.190 3.441 1.00 89.06 130 ARG A C 1
ATOM 1007 O O . ARG A 1 130 ? 1.231 12.212 4.079 1.00 89.06 130 ARG A O 1
ATOM 1014 N N . VAL A 1 131 ? 0.663 10.152 3.408 1.00 87.19 131 VAL A N 1
ATOM 1015 C CA . VAL A 1 131 ? -0.590 10.067 4.167 1.00 87.19 131 VAL A CA 1
ATOM 1016 C C . VAL A 1 131 ? -0.376 9.425 5.535 1.00 87.19 131 VAL A C 1
ATOM 1018 O O . VAL A 1 131 ? -1.063 9.843 6.467 1.00 87.19 131 VAL A O 1
ATOM 1021 N N . MET A 1 132 ? 0.552 8.466 5.635 1.00 80.31 132 MET A N 1
ATOM 1022 C CA . MET A 1 132 ? 1.026 7.887 6.901 1.00 80.31 132 MET A CA 1
ATOM 1023 C C . MET A 1 132 ? 1.712 8.928 7.786 1.00 80.31 132 MET A C 1
ATOM 1025 O O . MET A 1 132 ? 1.534 8.808 9.018 1.00 80.31 132 MET A O 1
#

Sequence (132 aa):
VPSALLTFSRAVLRERFSSFVAKAVYTFSFDRATELEQPVLDKMLVAKEHGAVVCASPTALKSFALKFVEVMHHLEERSRNQESDWQTTLMQNAITLGGLLPLTDEAKGKAATETVLLVKQAELCARILRVM

pLDDT: mean 80.14, std 12.95, range [42.41, 93.81]

Organism: NCBI:txid127549